Protein AF-A0A4Y2Q0L3-F1 (afdb_monomer_lite)

pLDDT: mean 72.45, std 19.07, range [33.16, 95.75]

Radius of gyration: 20.03 Å; chains: 1; bounding box: 52×32×47 Å

Foldseek 3Di:
DDDPPPPDPVVVVVVVVVVVPDPPPDPDPPPDPDPQPDDLVVLLVVLVPDDPVVLVVQLPPDVSSVVSSPDLSSVLDDDDDQPDPPCVDGVVNVVCVVCVVVCPPSD

InterPro domains:
  IPR001810 F-box domain [PF00646] (35-76)
  IPR001810 F-box domain [PS50181] (32-78)
  IPR036047 F-box-like domain superfamily [SSF81383] (30-100)

Structure (mmCIF, N/CA/C/O backbone):
data_AF-A0A4Y2Q0L3-F1
#
_entry.id   AF-A0A4Y2Q0L3-F1
#
loop_
_atom_site.group_PDB
_atom_site.id
_atom_site.type_symbol
_atom_site.label_atom_id
_atom_site.label_alt_id
_atom_site.label_comp_id
_atom_site.label_asym_id
_atom_site.label_entity_id
_atom_site.label_seq_id
_atom_site.pdbx_PDB_ins_code
_atom_site.Cartn_x
_atom_site.Cartn_y
_atom_site.Cartn_z
_atom_site.occupancy
_atom_site.B_iso_or_equiv
_atom_site.auth_seq_id
_atom_site.auth_comp_id
_atom_site.auth_asym_id
_atom_site.auth_atom_id
_atom_site.pdbx_PDB_model_num
ATOM 1 N N . MET A 1 1 ? 0.838 21.088 20.760 1.00 34.94 1 MET A N 1
ATOM 2 C CA . MET A 1 1 ? 2.240 20.974 21.222 1.00 34.94 1 MET A CA 1
ATOM 3 C C . MET A 1 1 ? 2.690 19.540 21.021 1.00 34.94 1 MET A C 1
ATOM 5 O O . MET A 1 1 ? 1.945 18.654 21.412 1.00 34.94 1 MET A O 1
ATOM 9 N N . GLY A 1 2 ? 3.856 19.343 20.397 1.00 33.16 2 GLY A N 1
ATOM 10 C CA . GLY A 1 2 ? 4.510 18.039 20.232 1.00 33.16 2 GLY A CA 1
ATOM 11 C C . GLY A 1 2 ? 4.676 17.613 18.771 1.00 33.16 2 GLY A C 1
ATOM 12 O O . GLY A 1 2 ? 3.899 16.807 18.278 1.00 33.16 2 GLY A O 1
ATOM 13 N N . ALA A 1 3 ? 5.680 18.158 18.079 1.00 38.75 3 ALA A N 1
ATOM 14 C CA . ALA A 1 3 ? 6.186 17.567 16.844 1.00 38.75 3 ALA A CA 1
A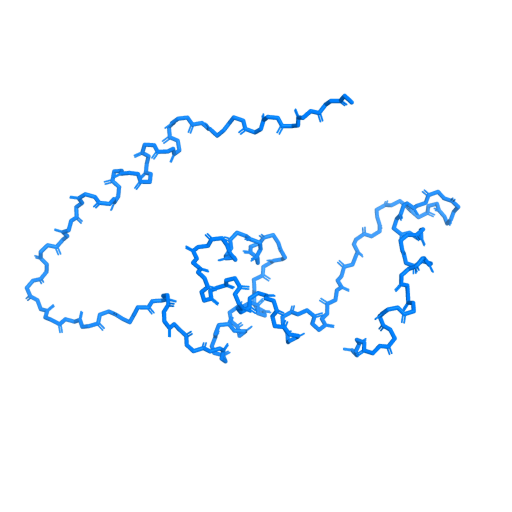TOM 15 C C . ALA A 1 3 ? 7.091 16.386 17.226 1.00 38.75 3 ALA A C 1
ATOM 17 O O . ALA A 1 3 ? 8.064 16.575 17.958 1.00 38.75 3 ALA A O 1
ATOM 18 N N . PHE A 1 4 ? 6.780 15.178 16.753 1.00 38.38 4 PHE A N 1
ATOM 19 C CA . PHE A 1 4 ? 7.698 14.047 16.861 1.00 38.38 4 PHE A CA 1
ATOM 20 C C . PHE A 1 4 ? 8.861 14.286 15.897 1.00 38.38 4 PHE A C 1
ATOM 22 O O . PHE A 1 4 ? 8.756 14.073 14.693 1.00 38.38 4 PHE A O 1
ATOM 29 N N . SER A 1 5 ? 9.964 14.800 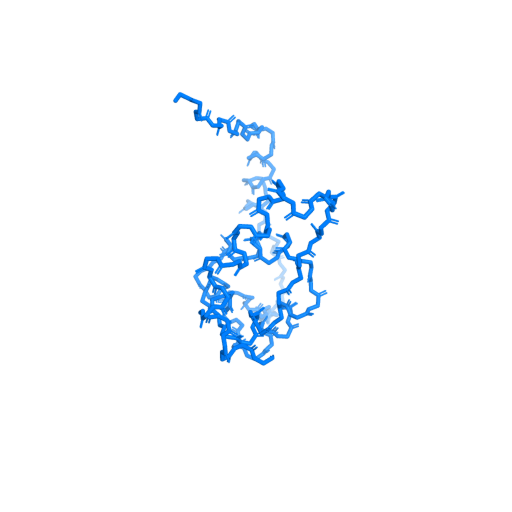16.436 1.00 43.00 5 SER A N 1
ATOM 30 C CA . SER A 1 5 ? 11.231 14.904 15.724 1.00 43.00 5 SER A CA 1
ATOM 31 C C . SER A 1 5 ? 11.857 13.513 15.681 1.00 43.00 5 SER A C 1
ATOM 33 O O . SER A 1 5 ? 12.539 13.100 16.618 1.00 43.00 5 SER A O 1
ATOM 35 N N . THR A 1 6 ? 11.606 12.759 14.613 1.00 48.44 6 THR A N 1
ATOM 36 C CA . THR A 1 6 ? 12.382 11.551 14.325 1.00 48.44 6 THR A CA 1
ATOM 37 C C . THR A 1 6 ? 13.742 12.004 13.816 1.00 48.44 6 THR A C 1
ATOM 39 O O . THR A 1 6 ? 13.933 12.261 12.626 1.00 48.44 6 THR A O 1
ATOM 42 N N . LYS A 1 7 ? 14.689 12.182 14.740 1.00 46.66 7 LYS A N 1
ATOM 43 C CA . LYS A 1 7 ? 16.097 12.326 14.384 1.00 46.66 7 LYS A CA 1
ATOM 44 C C . LYS A 1 7 ? 16.546 11.003 13.777 1.00 46.66 7 LYS A C 1
ATOM 46 O O . LYS A 1 7 ? 16.809 10.047 14.496 1.00 46.66 7 LYS A O 1
ATOM 51 N N . ILE A 1 8 ? 16.566 10.952 12.451 1.00 57.69 8 ILE A N 1
ATOM 52 C CA . ILE A 1 8 ? 17.215 9.876 11.711 1.00 57.69 8 ILE A CA 1
ATOM 53 C C . ILE A 1 8 ? 18.704 9.968 12.047 1.00 57.69 8 ILE A C 1
ATOM 55 O O . ILE A 1 8 ? 19.306 11.038 11.919 1.00 57.69 8 ILE A O 1
ATOM 59 N N . ASP A 1 9 ? 19.258 8.866 12.541 1.00 52.28 9 ASP A N 1
ATOM 60 C CA . ASP A 1 9 ? 20.660 8.757 12.923 1.00 52.28 9 ASP A CA 1
ATOM 61 C C . ASP A 1 9 ? 21.559 9.102 11.714 1.00 52.28 9 ASP A C 1
ATOM 63 O O . ASP A 1 9 ? 21.378 8.523 10.635 1.00 52.28 9 ASP A O 1
ATOM 67 N N . PRO A 1 10 ? 22.517 10.041 11.844 1.00 52.59 10 PRO A N 1
ATOM 68 C CA . PRO A 1 10 ? 23.441 10.369 10.764 1.00 52.59 10 PRO A CA 1
ATOM 69 C C . PRO A 1 10 ? 24.216 9.151 10.237 1.00 52.59 10 PRO A C 1
ATOM 71 O O . PRO A 1 10 ? 24.564 9.136 9.058 1.00 52.59 10 PRO A O 1
ATOM 74 N N . ALA A 1 11 ? 24.427 8.109 11.048 1.00 49.38 11 ALA A N 1
ATOM 75 C CA . ALA A 1 11 ? 25.046 6.859 10.610 1.00 49.38 11 ALA A CA 1
ATOM 76 C C . ALA A 1 11 ? 24.195 6.111 9.568 1.00 49.38 11 ALA A C 1
ATOM 78 O O . ALA A 1 11 ? 24.740 5.572 8.604 1.00 49.38 11 ALA A O 1
ATOM 79 N N . PHE A 1 12 ? 22.864 6.153 9.698 1.00 52.03 12 PHE A N 1
ATOM 80 C CA . PHE A 1 12 ? 21.938 5.558 8.727 1.00 52.03 12 PHE A CA 1
ATOM 81 C C . PHE A 1 12 ? 21.971 6.291 7.380 1.00 52.03 12 PHE A C 1
ATOM 83 O O . PHE A 1 12 ? 21.881 5.666 6.325 1.00 52.03 12 PHE A O 1
ATOM 90 N N . LYS A 1 13 ? 22.151 7.618 7.407 1.00 49.66 13 LYS A N 1
ATOM 91 C CA . LYS A 1 13 ? 22.264 8.445 6.196 1.00 49.66 13 LYS A CA 1
ATOM 92 C C . LYS A 1 13 ? 23.578 8.189 5.451 1.00 49.66 13 LYS A C 1
ATOM 94 O O . LYS A 1 13 ? 23.578 8.035 4.235 1.00 49.66 13 LYS A O 1
ATOM 99 N N . ILE A 1 14 ? 24.677 8.040 6.194 1.00 52.09 14 ILE A N 1
ATOM 100 C CA . ILE A 1 14 ? 26.000 7.738 5.630 1.00 52.09 14 ILE A CA 1
ATOM 101 C C . ILE A 1 14 ? 26.015 6.365 4.942 1.00 52.09 14 ILE A C 1
ATOM 103 O O . ILE A 1 14 ? 26.682 6.204 3.923 1.00 52.09 14 ILE A O 1
ATOM 107 N N . GLN A 1 15 ? 25.274 5.376 5.449 1.00 44.94 15 GLN A N 1
ATOM 108 C CA . GLN A 1 15 ? 25.241 4.040 4.844 1.00 44.94 15 GLN A CA 1
ATOM 109 C C . GLN A 1 15 ? 24.498 4.007 3.497 1.00 44.94 15 GLN A C 1
ATOM 111 O O . GLN A 1 15 ? 24.898 3.267 2.595 1.00 44.94 15 GLN A O 1
ATOM 116 N N . PHE A 1 16 ? 23.475 4.851 3.330 1.00 46.56 16 PHE A N 1
ATOM 117 C CA . PHE A 1 16 ? 22.776 5.009 2.053 1.00 46.56 16 PHE A CA 1
ATOM 118 C C . PHE A 1 16 ? 23.669 5.699 1.011 1.00 46.56 16 PHE A C 1
ATOM 120 O O . PHE A 1 16 ? 23.811 5.206 -0.107 1.00 46.56 16 PHE A O 1
ATOM 127 N N . ASP A 1 17 ? 24.369 6.765 1.412 1.00 42.28 17 ASP A N 1
ATOM 128 C CA . ASP A 1 17 ? 25.253 7.528 0.521 1.00 42.28 17 ASP A CA 1
ATOM 129 C C . ASP A 1 17 ? 26.497 6.725 0.100 1.00 42.28 17 ASP A C 1
ATOM 131 O O . ASP A 1 17 ? 26.976 6.853 -1.027 1.00 42.28 17 ASP A O 1
ATOM 135 N N . LYS A 1 18 ? 27.007 5.843 0.971 1.00 45.78 18 LYS A N 1
ATOM 136 C CA . LYS A 1 18 ? 28.184 5.013 0.664 1.00 45.78 18 LYS A CA 1
ATOM 137 C C . LYS A 1 18 ? 27.887 3.893 -0.339 1.00 45.78 18 LYS A C 1
ATOM 139 O O . LYS A 1 18 ? 28.794 3.458 -1.037 1.00 45.78 18 LYS A O 1
ATOM 144 N N . THR A 1 19 ? 26.627 3.475 -0.453 1.00 42.19 19 THR A N 1
ATOM 145 C CA . THR A 1 19 ? 26.197 2.432 -1.404 1.00 42.19 19 THR A CA 1
ATOM 146 C C . THR A 1 19 ? 25.900 3.006 -2.801 1.00 42.19 19 THR A C 1
ATOM 148 O O . THR A 1 19 ? 25.825 2.262 -3.771 1.00 42.19 19 THR A O 1
ATOM 151 N N . ALA A 1 20 ? 25.809 4.334 -2.945 1.00 44.50 20 ALA A N 1
ATOM 152 C CA . ALA A 1 20 ? 25.610 5.003 -4.236 1.00 44.50 20 ALA A CA 1
ATOM 153 C C . ALA A 1 20 ? 26.915 5.248 -5.031 1.00 44.50 20 ALA A C 1
ATOM 155 O O . ALA A 1 20 ? 26.857 5.718 -6.166 1.00 44.50 20 ALA A O 1
ATOM 156 N N . GLY A 1 21 ? 28.087 4.966 -4.444 1.00 43.00 21 GLY A N 1
ATOM 157 C CA . GLY A 1 21 ? 29.398 5.335 -4.999 1.00 43.00 21 GLY A CA 1
ATOM 158 C C . GLY A 1 21 ? 30.239 4.204 -5.600 1.00 43.00 21 GLY A C 1
ATOM 159 O O . GLY A 1 21 ? 31.250 4.495 -6.233 1.00 43.00 21 GLY A O 1
ATOM 160 N N . GLU A 1 22 ? 29.856 2.937 -5.445 1.00 43.41 22 GLU A N 1
ATOM 161 C CA . GLU A 1 22 ? 30.588 1.810 -6.038 1.00 43.41 22 GLU A CA 1
ATOM 162 C C . GLU A 1 22 ? 29.770 1.203 -7.178 1.00 43.41 22 GLU A C 1
ATOM 164 O O . GLU A 1 22 ? 29.064 0.208 -7.032 1.00 43.41 22 GLU A O 1
ATOM 169 N N . ALA A 1 23 ? 29.871 1.836 -8.349 1.00 49.78 23 ALA A N 1
ATOM 170 C CA . ALA A 1 23 ? 29.497 1.206 -9.603 1.00 49.78 23 ALA A CA 1
ATOM 171 C C . ALA A 1 23 ? 30.460 0.037 -9.851 1.00 49.78 23 ALA A C 1
ATOM 173 O O . ALA A 1 23 ? 31.611 0.226 -10.246 1.00 49.78 23 ALA A O 1
ATOM 174 N N . ILE A 1 24 ? 29.986 -1.178 -9.581 1.00 55.84 24 ILE A N 1
ATOM 175 C CA . IL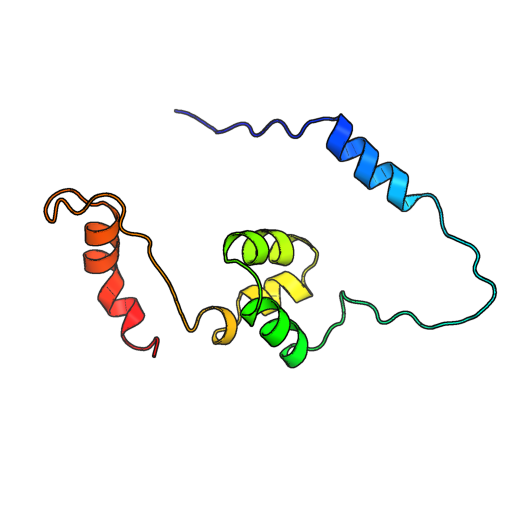E A 1 24 ? 30.647 -2.414 -9.987 1.00 55.84 24 ILE A CA 1
ATOM 176 C C . ILE A 1 24 ? 30.711 -2.380 -11.516 1.00 55.84 24 ILE A C 1
ATOM 178 O O . ILE A 1 24 ? 29.696 -2.538 -12.193 1.00 55.84 24 ILE A O 1
ATOM 182 N N . THR A 1 25 ? 31.903 -2.151 -12.066 1.00 48.75 25 THR A N 1
ATOM 183 C CA . THR A 1 25 ? 32.175 -2.326 -13.494 1.00 48.75 25 THR A CA 1
ATOM 184 C C . THR A 1 25 ? 32.143 -3.824 -13.796 1.00 48.75 25 THR A C 1
ATOM 186 O O . THR A 1 25 ? 33.176 -4.495 -13.799 1.00 48.75 25 THR A O 1
ATOM 189 N N . SER A 1 26 ? 30.943 -4.371 -13.965 1.00 46.12 26 SER A N 1
ATOM 190 C CA . SER A 1 26 ? 30.738 -5.700 -14.529 1.00 46.12 26 SER A CA 1
ATOM 191 C C . SER A 1 26 ? 30.721 -5.555 -16.049 1.00 46.12 26 SER A C 1
ATOM 193 O O . SER A 1 26 ? 29.884 -4.872 -16.634 1.00 46.12 26 SER A O 1
ATOM 195 N N . ASN A 1 27 ? 31.734 -6.131 -16.692 1.00 53.00 27 ASN A N 1
ATOM 196 C CA . ASN A 1 27 ? 31.828 -6.224 -18.142 1.00 53.00 27 ASN A CA 1
ATOM 197 C C . ASN A 1 27 ? 30.952 -7.386 -18.616 1.00 53.00 27 ASN A C 1
ATOM 199 O O . ASN A 1 27 ? 31.479 -8.436 -18.943 1.00 53.00 27 ASN A O 1
ATOM 203 N N . GLU A 1 28 ? 29.639 -7.193 -18.609 1.00 50.84 28 GLU A N 1
ATOM 204 C CA . GLU A 1 28 ? 28.622 -8.002 -19.285 1.00 50.84 28 GLU A CA 1
ATOM 205 C C . GLU A 1 28 ? 27.355 -7.134 -19.262 1.00 50.84 28 GLU A C 1
ATOM 207 O O . GLU A 1 28 ? 26.921 -6.698 -18.199 1.00 50.84 28 GLU A O 1
ATOM 212 N N . THR A 1 29 ? 26.816 -6.761 -20.426 1.00 54.97 29 THR A N 1
ATOM 213 C CA . THR A 1 29 ? 25.608 -5.922 -20.531 1.00 54.97 29 THR A CA 1
ATOM 214 C C . THR A 1 29 ? 24.380 -6.756 -20.166 1.00 54.97 29 THR A C 1
ATOM 216 O O . THR A 1 29 ? 23.557 -7.088 -21.013 1.00 54.97 29 THR A O 1
ATOM 219 N N . GLU A 1 30 ? 24.284 -7.151 -18.903 1.00 58.03 30 GLU A N 1
ATOM 220 C CA . GLU A 1 30 ? 23.053 -7.654 -18.320 1.00 58.03 30 GLU A CA 1
ATOM 221 C C . GLU A 1 30 ? 22.174 -6.435 -18.031 1.00 58.03 30 GLU A C 1
ATOM 223 O O . GLU A 1 30 ? 22.439 -5.647 -17.121 1.00 58.03 30 GLU A O 1
ATOM 228 N N . GLU A 1 31 ? 21.148 -6.220 -18.858 1.00 65.56 31 GLU A N 1
ATOM 229 C CA . GLU A 1 31 ? 20.094 -5.254 -18.553 1.00 65.56 31 GLU A CA 1
ATOM 230 C C . GLU A 1 31 ? 19.359 -5.730 -17.295 1.00 65.56 31 GLU A C 1
ATOM 232 O O . GLU A 1 31 ? 18.418 -6.523 -17.353 1.00 65.56 31 GLU A O 1
ATOM 237 N N . PHE A 1 32 ? 19.811 -5.274 -16.126 1.00 62.72 32 PHE A N 1
ATOM 238 C CA . PHE A 1 32 ? 19.080 -5.510 -14.893 1.00 62.72 32 PHE A CA 1
ATOM 239 C C . PHE A 1 32 ? 17.720 -4.811 -14.990 1.00 62.72 32 PHE A C 1
ATOM 241 O O . PHE A 1 32 ? 17.669 -3.606 -15.261 1.00 62.72 32 PHE A O 1
ATOM 248 N N . PRO A 1 33 ? 16.606 -5.529 -14.760 1.00 72.31 33 PRO A N 1
ATOM 249 C CA . PRO A 1 33 ? 15.288 -4.931 -14.843 1.00 72.31 33 PRO A CA 1
ATOM 250 C C . PRO A 1 33 ? 15.165 -3.806 -13.816 1.00 72.31 33 PRO A C 1
ATOM 252 O O . PRO A 1 33 ? 15.399 -3.988 -12.617 1.00 72.31 33 PRO A O 1
ATOM 255 N N . LEU A 1 34 ? 14.792 -2.623 -14.299 1.00 88.94 34 LEU A N 1
ATOM 256 C CA . LEU A 1 34 ? 14.660 -1.445 -13.462 1.00 88.94 34 LEU A CA 1
ATOM 257 C C . LEU A 1 34 ? 13.397 -1.579 -12.600 1.00 88.94 34 LEU A C 1
ATOM 259 O O . LEU A 1 34 ? 12.277 -1.383 -13.067 1.00 88.94 34 LEU A O 1
ATOM 263 N N . TRP A 1 35 ? 13.563 -1.890 -11.314 1.00 90.19 35 TRP A N 1
ATOM 264 C CA . TRP A 1 35 ? 12.450 -2.049 -10.365 1.00 90.19 35 TRP A CA 1
ATOM 265 C C . TRP A 1 35 ? 11.562 -0.804 -10.238 1.00 90.19 35 TRP A C 1
ATOM 267 O O . TRP A 1 35 ? 10.400 -0.907 -9.841 1.00 90.19 35 TRP A O 1
ATOM 277 N N . SER A 1 36 ? 12.074 0.379 -10.589 1.00 89.75 36 SER A N 1
ATOM 278 C CA . SER A 1 36 ? 11.277 1.607 -10.641 1.00 89.75 36 SER A CA 1
ATOM 279 C C . SER A 1 36 ? 10.303 1.662 -11.816 1.00 89.75 36 SER A C 1
ATOM 281 O O . SER A 1 36 ? 9.409 2.497 -11.788 1.00 89.75 36 SER A O 1
ATOM 283 N N . GLU A 1 37 ? 10.444 0.797 -12.819 1.00 90.38 37 GLU A N 1
ATOM 284 C CA . GLU A 1 37 ? 9.575 0.711 -14.002 1.00 90.38 37 GLU A CA 1
ATOM 285 C C . GLU A 1 37 ? 8.705 -0.550 -14.011 1.00 90.38 37 GLU A C 1
ATOM 287 O O . GLU A 1 37 ? 8.057 -0.863 -15.011 1.00 90.38 37 GLU A O 1
ATOM 292 N N . LEU A 1 38 ? 8.650 -1.258 -12.880 1.00 91.44 38 LEU A N 1
ATOM 293 C CA . LEU A 1 38 ? 7.849 -2.463 -12.743 1.00 91.44 38 LEU A CA 1
ATOM 294 C C . LEU A 1 38 ? 6.379 -2.190 -13.138 1.00 91.44 38 LEU A C 1
ATOM 296 O O . LEU A 1 38 ? 5.783 -1.219 -12.654 1.00 91.44 38 LEU A O 1
ATOM 300 N N . PRO A 1 39 ? 5.767 -3.031 -13.996 1.00 92.12 39 PRO A N 1
ATOM 301 C CA . PRO A 1 39 ? 4.354 -2.906 -14.332 1.00 92.12 39 PRO A CA 1
ATOM 302 C C . PRO A 1 39 ? 3.453 -3.028 -13.096 1.00 92.12 39 PRO A C 1
ATOM 304 O O . PRO A 1 39 ? 3.835 -3.613 -12.080 1.00 92.12 39 PRO A O 1
ATOM 307 N N . SER A 1 40 ? 2.223 -2.515 -13.195 1.00 90.12 40 SER A N 1
ATOM 308 C CA . SER A 1 40 ? 1.293 -2.478 -12.059 1.00 90.12 40 SER A CA 1
ATOM 309 C C . SER A 1 40 ? 0.960 -3.869 -11.519 1.00 90.12 40 SER A C 1
ATOM 311 O O . SER A 1 40 ? 0.993 -4.069 -10.313 1.00 90.12 40 SER A O 1
ATOM 313 N N . LEU A 1 41 ? 0.720 -4.855 -12.389 1.00 91.94 41 LEU A N 1
ATOM 314 C CA . LEU A 1 41 ? 0.272 -6.186 -11.966 1.00 91.94 41 LEU A CA 1
ATOM 315 C C . LEU A 1 41 ? 1.300 -6.919 -11.065 1.00 91.94 41 LEU A C 1
ATOM 317 O O . LEU A 1 41 ? 0.919 -7.361 -9.976 1.00 91.94 41 LEU A O 1
ATOM 321 N N . PRO A 1 42 ? 2.597 -7.027 -11.426 1.00 93.25 42 PRO A N 1
ATOM 322 C CA . PRO A 1 42 ? 3.605 -7.559 -10.510 1.00 93.25 42 PRO A CA 1
ATOM 323 C C . PRO A 1 42 ? 3.781 -6.708 -9.250 1.00 93.25 42 PRO A C 1
ATOM 325 O O . PRO A 1 42 ? 3.919 -7.263 -8.166 1.00 93.25 42 PRO A O 1
ATOM 328 N N . LEU A 1 43 ? 3.734 -5.377 -9.365 1.00 94.38 43 LEU A N 1
ATOM 329 C CA . LEU A 1 43 ? 3.878 -4.478 -8.218 1.00 94.38 43 LEU A CA 1
ATOM 330 C C . LEU A 1 43 ? 2.759 -4.682 -7.183 1.00 94.38 43 LEU A C 1
ATOM 332 O O . LEU A 1 43 ? 3.031 -4.819 -5.993 1.00 94.38 43 LEU A O 1
ATOM 336 N N . GLU A 1 44 ? 1.508 -4.766 -7.633 1.00 92.81 44 GLU A N 1
ATOM 337 C CA . GLU A 1 44 ? 0.343 -5.071 -6.797 1.00 92.81 44 GLU A CA 1
ATOM 338 C C . GLU A 1 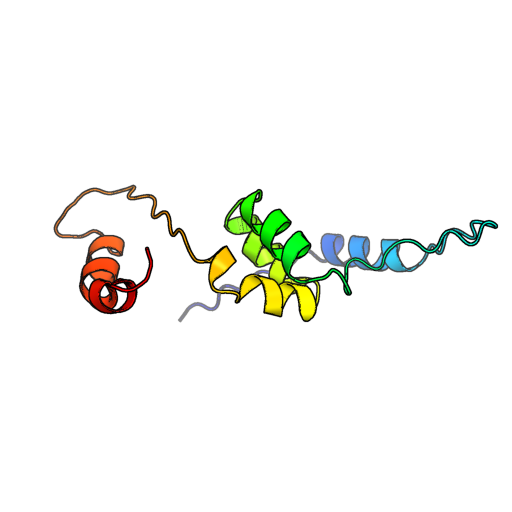44 ? 0.462 -6.458 -6.149 1.00 92.81 44 GLU A C 1
ATOM 340 O O . GLU A 1 44 ? 0.131 -6.626 -4.975 1.00 92.81 44 GLU A O 1
ATOM 345 N N . THR A 1 45 ? 1.006 -7.437 -6.883 1.00 93.69 45 THR A N 1
ATOM 346 C CA . THR A 1 45 ? 1.288 -8.780 -6.353 1.00 93.69 45 THR A CA 1
ATOM 347 C C . THR A 1 45 ? 2.349 -8.733 -5.253 1.00 93.69 45 THR A C 1
ATOM 349 O O . THR A 1 45 ? 2.212 -9.414 -4.245 1.00 93.69 45 THR A O 1
ATOM 352 N N . ILE A 1 46 ? 3.394 -7.913 -5.381 1.00 95.31 46 ILE A N 1
ATOM 353 C CA . ILE A 1 46 ? 4.392 -7.752 -4.311 1.00 95.31 46 ILE A CA 1
ATOM 354 C C . ILE A 1 46 ? 3.729 -7.150 -3.068 1.00 95.31 46 ILE A C 1
ATOM 356 O O . ILE A 1 46 ? 3.876 -7.692 -1.972 1.00 95.31 46 ILE A O 1
ATOM 360 N N . TYR A 1 47 ? 2.938 -6.087 -3.237 1.00 93.69 47 TYR A N 1
ATOM 361 C CA . TYR A 1 47 ? 2.169 -5.502 -2.139 1.00 93.69 47 TYR A CA 1
ATOM 362 C C . TYR A 1 47 ? 1.220 -6.510 -1.480 1.00 93.69 47 TYR A C 1
ATOM 364 O O . TYR A 1 47 ? 1.005 -6.428 -0.282 1.00 93.69 47 TYR A O 1
ATOM 372 N N . SER A 1 48 ? 0.671 -7.502 -2.185 1.00 90.56 48 SER A N 1
ATOM 373 C CA . SER A 1 48 ? -0.206 -8.487 -1.536 1.00 90.56 48 SER A CA 1
ATOM 374 C C . SER A 1 48 ? 0.518 -9.476 -0.607 1.00 90.56 48 SER A C 1
ATOM 376 O O . SER A 1 48 ? -0.156 -10.197 0.127 1.00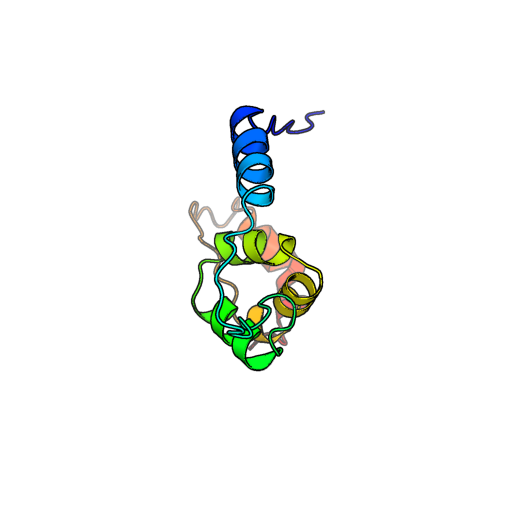 90.56 48 SER A O 1
ATOM 378 N N . HIS A 1 49 ? 1.855 -9.549 -0.642 1.00 91.56 49 HIS A N 1
ATOM 379 C CA . HIS A 1 49 ? 2.651 -10.534 0.108 1.00 91.56 49 HIS A CA 1
ATOM 380 C C . HIS A 1 49 ? 3.456 -9.948 1.276 1.00 91.56 49 HIS A C 1
ATOM 382 O O . HIS A 1 49 ? 4.025 -10.707 2.061 1.00 91.56 49 HIS A O 1
ATOM 388 N N . VAL A 1 50 ? 3.515 -8.624 1.404 1.00 90.75 50 VAL A N 1
ATOM 389 C CA . VAL A 1 50 ? 4.304 -7.938 2.437 1.00 90.75 50 VAL A CA 1
ATOM 390 C C . VAL A 1 50 ? 3.426 -7.414 3.580 1.00 90.75 50 VAL A C 1
ATOM 392 O O . VAL A 1 50 ? 2.197 -7.404 3.499 1.00 90.75 50 VAL A O 1
ATOM 395 N N . SER A 1 51 ? 4.042 -7.020 4.698 1.00 87.94 51 SER A N 1
ATOM 396 C CA . SER A 1 51 ? 3.298 -6.492 5.846 1.00 87.94 51 SER A CA 1
ATOM 397 C C . SER A 1 51 ? 2.806 -5.064 5.589 1.00 87.94 51 SER A C 1
ATOM 399 O O . SER A 1 51 ? 3.393 -4.321 4.809 1.00 87.94 51 SER A O 1
ATOM 401 N N . ARG A 1 52 ? 1.759 -4.609 6.294 1.00 85.12 52 ARG A N 1
ATOM 402 C CA . ARG A 1 52 ? 1.252 -3.232 6.117 1.00 85.12 52 ARG A CA 1
ATOM 403 C C . ARG A 1 52 ? 2.314 -2.162 6.418 1.00 85.12 52 ARG A C 1
ATOM 405 O O . ARG A 1 52 ? 2.268 -1.096 5.811 1.00 85.12 52 ARG A O 1
ATOM 412 N N . GLU A 1 53 ? 3.238 -2.439 7.335 1.00 86.44 53 GLU A N 1
ATOM 413 C CA . GLU A 1 53 ? 4.375 -1.560 7.628 1.00 86.44 53 GLU A CA 1
ATOM 414 C C . GLU A 1 53 ? 5.313 -1.456 6.418 1.00 86.44 53 GLU A C 1
ATOM 416 O O . GLU A 1 53 ? 5.658 -0.353 5.992 1.00 86.44 53 GLU A O 1
ATOM 421 N N . ASP A 1 54 ? 5.612 -2.589 5.781 1.00 93.00 54 ASP A N 1
ATOM 422 C CA . ASP A 1 54 ? 6.430 -2.629 4.569 1.00 93.00 54 ASP A CA 1
ATOM 423 C C . ASP A 1 54 ? 5.764 -1.901 3.404 1.00 93.00 54 ASP A C 1
ATOM 425 O O . ASP A 1 54 ? 6.459 -1.224 2.650 1.00 93.00 54 ASP A O 1
ATOM 429 N N . HIS A 1 55 ? 4.429 -1.949 3.277 1.00 91.50 55 HIS A N 1
ATOM 430 C CA . HIS A 1 55 ? 3.741 -1.214 2.208 1.00 91.50 55 HIS A CA 1
ATOM 431 C C . HIS A 1 55 ? 4.081 0.283 2.245 1.00 91.50 55 HIS A C 1
ATOM 433 O O . HIS A 1 55 ? 4.297 0.896 1.196 1.00 91.50 55 HIS A O 1
ATOM 439 N N . LEU A 1 56 ? 4.116 0.870 3.449 1.00 91.38 56 LEU A N 1
ATOM 440 C CA . LEU A 1 56 ? 4.421 2.286 3.636 1.00 91.38 56 LEU A CA 1
ATOM 441 C C . LEU A 1 56 ? 5.862 2.575 3.227 1.00 91.38 56 LEU A C 1
ATOM 443 O O . LEU A 1 56 ? 6.085 3.472 2.418 1.00 91.38 56 LEU A O 1
ATOM 447 N N . ASN A 1 57 ? 6.820 1.780 3.704 1.00 95.06 57 ASN A N 1
ATOM 448 C CA . ASN A 1 57 ? 8.234 1.945 3.362 1.00 95.06 57 ASN A CA 1
ATOM 449 C C . ASN A 1 57 ? 8.473 1.809 1.850 1.00 95.06 57 ASN A C 1
ATOM 451 O O . ASN A 1 57 ? 9.120 2.654 1.235 1.00 95.06 57 ASN A O 1
ATOM 455 N N . MET A 1 58 ? 7.868 0.795 1.235 1.00 95.19 58 MET A N 1
ATOM 456 C CA . MET A 1 58 ? 7.894 0.551 -0.206 1.00 95.19 58 MET A CA 1
ATOM 457 C C . MET A 1 58 ? 7.348 1.738 -1.010 1.00 95.19 58 MET A C 1
ATOM 459 O O . MET A 1 58 ? 7.926 2.117 -2.027 1.00 95.19 58 MET A O 1
ATOM 463 N N . SER A 1 59 ? 6.261 2.368 -0.549 1.00 94.94 59 SER A N 1
ATOM 464 C CA . SER A 1 59 ? 5.641 3.509 -1.242 1.00 94.94 59 SER A CA 1
ATOM 465 C C . SER A 1 59 ? 6.538 4.753 -1.331 1.00 94.94 59 SER A C 1
ATOM 467 O O . SER A 1 59 ? 6.298 5.619 -2.172 1.00 94.94 59 SER A O 1
ATOM 469 N N . LEU A 1 60 ? 7.577 4.840 -0.490 1.00 94.81 60 LEU A N 1
ATOM 470 C CA . LEU A 1 60 ? 8.504 5.972 -0.427 1.00 94.81 60 LEU A CA 1
ATOM 471 C C . LEU A 1 60 ? 9.715 5.827 -1.361 1.00 94.81 60 LEU A C 1
ATOM 473 O O . LEU A 1 60 ? 10.483 6.776 -1.495 1.00 94.81 60 LEU A O 1
ATOM 477 N N . VAL A 1 61 ? 9.892 4.670 -2.011 1.00 93.44 61 VAL A N 1
ATOM 478 C CA . VAL A 1 61 ? 11.069 4.381 -2.851 1.00 93.44 61 VAL A CA 1
ATOM 479 C C . VAL A 1 61 ? 11.071 5.226 -4.124 1.00 93.44 61 VAL A C 1
ATOM 481 O O . VAL A 1 61 ? 12.063 5.875 -4.448 1.00 93.44 61 VAL A O 1
ATOM 484 N N . CYS A 1 62 ? 9.963 5.227 -4.869 1.00 93.38 62 CYS A N 1
ATOM 485 C CA . CYS A 1 62 ? 9.811 6.046 -6.068 1.00 93.38 62 CYS A CA 1
ATOM 486 C C . CYS A 1 62 ? 8.333 6.277 -6.415 1.00 93.38 62 CYS A C 1
ATOM 488 O O . CYS A 1 62 ? 7.425 5.668 -5.844 1.00 93.38 62 CYS A O 1
ATOM 490 N N . ARG A 1 63 ? 8.085 7.140 -7.407 1.00 93.88 63 ARG A N 1
ATOM 491 C CA . ARG A 1 63 ? 6.729 7.504 -7.839 1.00 93.88 63 ARG A CA 1
ATOM 492 C C . ARG A 1 63 ? 5.885 6.295 -8.256 1.00 93.88 63 ARG A C 1
ATOM 494 O O . ARG A 1 63 ? 4.725 6.224 -7.871 1.00 93.88 63 ARG A O 1
ATOM 501 N N . LYS A 1 64 ? 6.449 5.343 -9.006 1.00 93.94 64 LYS A N 1
ATOM 502 C CA . LYS A 1 64 ? 5.712 4.150 -9.460 1.00 93.94 64 LYS A CA 1
ATOM 503 C C . LYS A 1 64 ? 5.241 3.278 -8.301 1.00 93.94 64 LYS A C 1
ATOM 505 O O . LYS A 1 64 ? 4.111 2.804 -8.314 1.00 93.94 64 LYS A O 1
ATOM 510 N N . TRP A 1 65 ? 6.072 3.135 -7.274 1.00 95.75 65 TRP A N 1
ATOM 511 C CA . TRP A 1 65 ? 5.725 2.394 -6.066 1.00 95.75 65 TRP A CA 1
ATOM 512 C C . TRP A 1 65 ? 4.652 3.126 -5.251 1.00 95.75 65 TRP A C 1
ATOM 514 O O . TRP A 1 65 ? 3.695 2.506 -4.800 1.00 95.75 65 TRP A O 1
ATOM 524 N N . SER A 1 66 ? 4.721 4.456 -5.165 1.00 94.88 66 SER A N 1
ATOM 525 C CA . SER A 1 66 ? 3.660 5.279 -4.564 1.00 94.88 66 SER A CA 1
ATOM 526 C C . SER A 1 66 ? 2.310 5.159 -5.298 1.00 94.88 66 SER A C 1
ATOM 528 O O . SER A 1 66 ? 1.259 5.009 -4.665 1.00 94.88 66 SER A O 1
ATOM 530 N N . GLU A 1 67 ? 2.329 5.170 -6.635 1.00 94.12 67 GLU A N 1
ATOM 531 C CA . GLU A 1 67 ? 1.138 4.958 -7.470 1.00 94.12 67 GLU A CA 1
ATOM 532 C C . GLU A 1 67 ? 0.555 3.553 -7.249 1.00 94.12 67 GLU A C 1
ATOM 534 O O . GLU A 1 67 ? -0.643 3.429 -7.003 1.00 94.12 67 GLU A O 1
ATOM 539 N N . GLY A 1 68 ? 1.401 2.513 -7.242 1.00 93.88 68 GLY A N 1
ATOM 540 C CA . GLY A 1 68 ? 1.007 1.130 -6.952 1.00 93.88 68 GLY A CA 1
ATOM 541 C C . GLY A 1 68 ? 0.404 0.958 -5.558 1.00 93.88 68 GLY A C 1
ATOM 542 O O . GLY A 1 68 ? -0.648 0.342 -5.413 1.00 93.88 68 GLY A O 1
ATOM 543 N N . PHE A 1 69 ? 1.002 1.577 -4.537 1.00 93.50 69 PHE A N 1
ATOM 544 C CA . PHE A 1 69 ? 0.468 1.588 -3.176 1.00 93.50 69 PHE A CA 1
ATOM 545 C C . PHE A 1 69 ? -0.939 2.182 -3.103 1.00 93.50 69 PHE A C 1
ATOM 547 O O . PHE A 1 69 ? -1.739 1.740 -2.292 1.00 93.50 69 PHE A O 1
ATOM 554 N N . SER A 1 70 ? -1.264 3.161 -3.947 1.00 90.31 70 SER A N 1
ATOM 555 C CA . SER A 1 70 ? -2.567 3.841 -3.945 1.00 90.31 70 SER A CA 1
ATOM 556 C C . SER A 1 70 ? -3.646 3.099 -4.748 1.00 90.31 70 SER A C 1
ATOM 558 O O . SER A 1 70 ? -4.776 3.580 -4.848 1.00 90.31 70 SER A O 1
ATOM 560 N N . THR A 1 71 ? -3.323 1.942 -5.336 1.00 90.06 71 THR A N 1
ATOM 561 C CA . THR A 1 71 ? -4.276 1.167 -6.139 1.00 90.06 71 THR A CA 1
ATOM 562 C C . THR A 1 71 ? -5.352 0.504 -5.269 1.00 90.06 71 THR A C 1
ATOM 564 O O . THR A 1 71 ? -5.074 0.064 -4.148 1.00 90.06 71 THR A O 1
ATOM 567 N N . PRO A 1 72 ? -6.597 0.374 -5.769 1.00 87.50 72 PRO A N 1
ATOM 568 C CA . PRO A 1 72 ? -7.673 -0.276 -5.021 1.00 87.50 72 PRO A CA 1
ATOM 569 C C . PRO A 1 72 ? -7.373 -1.731 -4.633 1.00 87.50 72 PRO A C 1
ATOM 571 O O . PRO A 1 72 ? -7.791 -2.174 -3.566 1.00 87.50 72 PRO A O 1
ATOM 574 N N . SER A 1 73 ? -6.635 -2.471 -5.465 1.00 87.94 73 SER A N 1
ATOM 575 C CA . SER A 1 73 ? -6.274 -3.874 -5.218 1.00 87.94 73 SER A CA 1
ATOM 576 C C . SER A 1 73 ? -5.415 -4.043 -3.960 1.00 87.94 73 SER A C 1
ATOM 578 O O . SER A 1 73 ? -5.675 -4.945 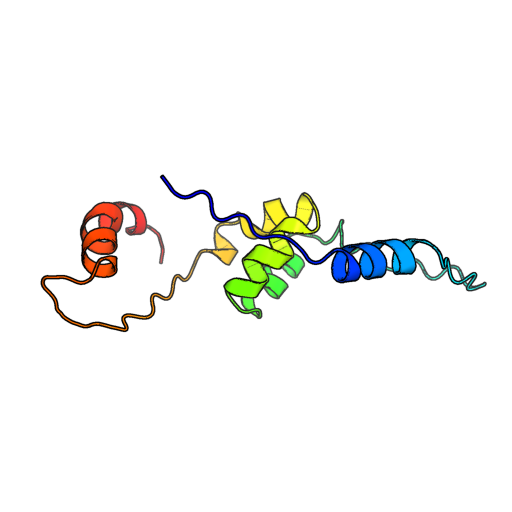-3.164 1.00 87.94 73 SER A O 1
ATOM 580 N N . VAL A 1 74 ? -4.468 -3.130 -3.713 1.00 88.44 74 VAL A N 1
ATOM 581 C CA . VAL A 1 74 ? -3.600 -3.122 -2.516 1.00 88.44 74 VAL A CA 1
ATOM 582 C C . VAL A 1 74 ? -4.371 -2.802 -1.227 1.00 88.44 74 VAL A C 1
ATOM 584 O O . VAL A 1 74 ? -3.989 -3.217 -0.124 1.00 88.44 74 VAL A O 1
ATOM 587 N N . TRP A 1 75 ? -5.489 -2.089 -1.351 1.00 85.44 75 TRP A N 1
ATOM 588 C CA . TRP A 1 75 ? -6.342 -1.679 -0.236 1.00 85.44 75 TRP A CA 1
ATOM 589 C C . TRP A 1 75 ? -7.651 -2.462 -0.134 1.00 85.44 75 TRP A C 1
ATOM 591 O O . TRP A 1 75 ? -8.514 -2.086 0.656 1.00 85.44 75 TRP A O 1
ATOM 601 N N . LYS A 1 76 ? -7.797 -3.571 -0.870 1.00 82.31 76 LYS A N 1
ATOM 602 C CA . LYS A 1 76 ? -9.013 -4.393 -0.822 1.00 82.31 76 LYS A CA 1
ATOM 603 C C . LYS A 1 76 ? -9.314 -4.896 0.594 1.00 82.31 76 LYS A C 1
ATOM 605 O O . LYS A 1 76 ? -10.451 -4.853 1.041 1.00 82.31 76 LYS A O 1
ATOM 610 N N . THR A 1 77 ? -8.280 -5.283 1.340 1.00 76.81 77 THR A N 1
ATOM 611 C CA . THR A 1 77 ? -8.431 -5.798 2.707 1.00 76.81 77 THR A CA 1
ATOM 612 C C . THR A 1 77 ? -7.790 -4.857 3.721 1.00 76.81 77 THR A C 1
ATOM 614 O O . THR A 1 77 ? -6.599 -4.553 3.636 1.00 76.81 77 THR A O 1
ATOM 617 N N . PHE A 1 78 ? -8.546 -4.457 4.746 1.00 74.25 78 PHE A N 1
ATOM 618 C CA . PHE A 1 78 ? -8.033 -3.751 5.923 1.00 74.25 78 PHE A CA 1
ATOM 619 C C . PHE A 1 78 ? -8.191 -4.612 7.176 1.00 74.25 78 PHE A C 1
ATOM 621 O O . PHE A 1 78 ? -9.288 -5.053 7.506 1.00 74.25 78 PHE A O 1
ATOM 628 N N . ARG A 1 79 ? -7.090 -4.827 7.904 1.00 73.31 79 ARG A N 1
ATOM 629 C CA . ARG A 1 79 ? -7.098 -5.530 9.190 1.00 73.31 79 ARG A CA 1
ATOM 630 C C . ARG A 1 79 ? -6.797 -4.541 10.308 1.00 73.31 79 ARG A C 1
ATOM 632 O O . ARG A 1 79 ? -5.754 -3.896 10.294 1.00 73.31 79 ARG A O 1
ATOM 639 N N . PHE A 1 80 ? -7.697 -4.456 11.280 1.00 72.56 80 PHE A N 1
ATOM 640 C CA . PHE A 1 80 ? -7.510 -3.664 12.491 1.00 72.56 80 PHE A CA 1
ATOM 641 C C . PHE A 1 80 ? -7.236 -4.610 13.662 1.00 72.56 80 PHE A C 1
ATOM 643 O O . PHE A 1 80 ? -8.029 -5.513 13.922 1.00 72.56 80 PHE A O 1
ATOM 650 N N . ALA A 1 81 ? -6.118 -4.416 14.363 1.00 72.50 81 ALA A N 1
ATOM 651 C CA . ALA A 1 81 ? -5.854 -5.116 15.616 1.00 72.50 81 ALA A CA 1
ATOM 652 C C . ALA A 1 81 ? -6.550 -4.362 16.758 1.00 72.50 81 ALA A C 1
ATOM 654 O O . ALA A 1 81 ? -6.166 -3.245 17.099 1.00 72.50 81 ALA A O 1
ATOM 655 N N . LEU A 1 82 ? -7.606 -4.953 17.321 1.00 69.44 82 LEU A N 1
ATOM 656 C CA . LEU A 1 82 ? -8.313 -4.413 18.483 1.00 69.44 82 LEU A CA 1
ATOM 657 C C . LEU A 1 82 ? -7.641 -4.943 19.754 1.00 69.44 82 LEU A C 1
ATOM 659 O O . LEU A 1 82 ? -7.906 -6.067 20.168 1.00 69.44 82 LEU A O 1
ATOM 663 N N . THR A 1 83 ? -6.751 -4.155 20.355 1.00 64.44 83 THR A N 1
ATOM 664 C CA . THR A 1 83 ? -6.016 -4.545 21.573 1.00 64.44 83 THR A CA 1
ATOM 665 C C . THR A 1 83 ? -6.766 -4.242 22.873 1.00 64.44 83 THR A C 1
ATOM 667 O O . THR A 1 83 ? -6.492 -4.879 23.883 1.00 64.44 83 THR A O 1
ATOM 670 N N . GLU A 1 84 ? -7.754 -3.340 22.861 1.00 60.81 84 GLU A N 1
ATOM 671 C CA . GLU A 1 84 ? -8.538 -2.969 24.050 1.00 60.81 84 GLU A CA 1
ATOM 672 C C . GLU A 1 84 ? -10.043 -2.963 23.737 1.00 60.81 84 GLU A C 1
ATOM 674 O O . GLU A 1 84 ? -10.596 -1.998 23.203 1.00 60.81 84 GLU A O 1
ATOM 679 N N . LEU A 1 85 ? -10.720 -4.070 24.063 1.00 60.41 85 LEU A N 1
ATOM 680 C CA . LEU A 1 85 ? -12.159 -4.291 23.856 1.00 60.41 85 LEU A CA 1
ATOM 681 C C . LEU A 1 85 ? -13.029 -3.684 24.974 1.00 60.41 85 LEU A C 1
ATOM 683 O O . LEU A 1 85 ? -13.998 -4.293 25.420 1.00 60.41 85 LEU A O 1
ATOM 687 N N . SER A 1 86 ? -12.734 -2.459 25.414 1.00 63.69 86 SER A N 1
ATOM 688 C CA . SER A 1 86 ? -13.792 -1.646 26.022 1.00 63.69 86 SER A CA 1
ATOM 689 C C . SER A 1 86 ? -14.645 -1.094 24.881 1.00 63.69 86 SER A C 1
ATOM 691 O O . SER A 1 86 ? -14.218 -0.184 24.160 1.00 63.69 86 SER A O 1
ATOM 693 N N . MET A 1 87 ? -15.836 -1.669 24.689 1.00 57.59 87 MET A N 1
ATOM 694 C CA . MET A 1 87 ? -16.797 -1.274 23.644 1.00 57.59 87 MET A CA 1
ATOM 695 C C . MET A 1 87 ? -17.144 0.225 23.680 1.00 57.59 87 MET A C 1
ATOM 697 O O . MET A 1 87 ? -17.524 0.788 22.649 1.00 57.59 87 MET A O 1
ATOM 701 N N . ASP A 1 88 ? -16.931 0.872 24.829 1.00 59.72 88 ASP A N 1
ATOM 702 C CA . ASP A 1 88 ? -17.301 2.263 25.079 1.00 59.72 88 ASP A CA 1
ATOM 703 C C . ASP A 1 88 ? -16.131 3.251 24.893 1.00 59.72 88 ASP A C 1
ATOM 705 O O . ASP A 1 88 ? -16.360 4.441 24.657 1.00 59.72 88 ASP A O 1
ATOM 709 N N . THR A 1 89 ? -14.874 2.781 24.909 1.00 66.25 89 THR A N 1
ATOM 710 C CA . THR A 1 89 ? -13.688 3.667 24.889 1.00 66.25 89 THR A CA 1
ATOM 711 C C . THR A 1 89 ? -12.731 3.428 23.721 1.00 66.25 89 THR A C 1
ATOM 713 O O . THR A 1 89 ? -11.894 4.290 23.456 1.00 66.25 89 THR A O 1
ATOM 716 N N . CYS A 1 90 ? -12.852 2.325 22.975 1.00 71.62 90 CYS A N 1
ATOM 717 C CA . CYS A 1 90 ? -11.900 1.999 21.912 1.00 71.62 90 CYS A CA 1
ATOM 718 C C . CYS A 1 90 ? -11.903 3.061 20.781 1.00 71.62 90 CYS A C 1
ATOM 720 O O . CYS A 1 90 ? -12.914 3.212 20.079 1.00 71.62 90 CYS A O 1
ATOM 722 N N . PRO A 1 91 ? -10.786 3.781 20.532 1.00 73.31 91 PRO A N 1
ATOM 723 C CA . PRO A 1 91 ? -10.694 4.768 19.449 1.00 73.31 91 PRO A CA 1
ATOM 724 C C . PRO A 1 91 ? -10.987 4.166 18.071 1.00 73.31 91 PRO A C 1
ATOM 726 O O . PRO A 1 91 ? -11.574 4.827 17.213 1.00 73.31 91 PRO A O 1
ATOM 729 N N . ILE A 1 92 ? -10.652 2.885 17.885 1.00 75.50 92 ILE A N 1
ATOM 730 C CA . ILE A 1 92 ? -10.930 2.142 16.654 1.00 75.50 92 ILE A CA 1
ATOM 731 C C . ILE A 1 92 ? -12.441 2.001 16.455 1.00 75.50 92 ILE A C 1
ATOM 733 O O . ILE A 1 92 ? -12.931 2.218 15.352 1.00 75.50 92 ILE A O 1
ATOM 737 N N . MET A 1 93 ? -13.213 1.751 17.516 1.00 76.69 93 MET A N 1
ATOM 738 C CA . MET A 1 93 ? -14.672 1.665 17.414 1.00 76.69 93 MET A CA 1
ATOM 739 C C . MET A 1 93 ? -15.301 3.017 17.039 1.00 76.69 93 MET A C 1
ATOM 741 O O . MET A 1 93 ? -16.246 3.062 16.251 1.00 76.69 93 MET A O 1
ATOM 745 N N . LYS A 1 94 ? -14.750 4.139 17.529 1.00 79.00 94 LYS A N 1
ATOM 746 C CA . LYS A 1 94 ? -15.164 5.486 17.088 1.00 79.00 94 LYS A CA 1
ATOM 747 C C . LYS A 1 94 ? -14.850 5.718 15.608 1.00 79.00 94 LYS A C 1
ATOM 749 O O . LYS A 1 94 ? -15.694 6.251 14.889 1.00 79.00 94 LYS A O 1
ATOM 754 N N . PHE A 1 95 ? -13.671 5.298 15.149 1.00 79.94 95 PHE A N 1
ATOM 755 C CA . PHE A 1 95 ? -13.278 5.381 13.742 1.00 79.94 95 PHE A CA 1
ATOM 756 C C . PHE A 1 95 ? -14.208 4.550 12.849 1.00 79.94 95 PHE A C 1
ATOM 758 O O . PHE A 1 95 ? -14.770 5.079 11.892 1.00 79.94 95 PHE A O 1
ATOM 765 N N . VAL A 1 96 ? -14.443 3.284 13.210 1.00 79.00 96 VAL A N 1
ATOM 766 C CA . VAL A 1 96 ? -15.346 2.382 12.486 1.00 79.00 96 VAL A CA 1
ATOM 767 C C . VAL A 1 96 ? -16.754 2.969 12.441 1.00 79.00 96 VAL A C 1
ATOM 769 O O . VAL A 1 96 ? -17.317 3.088 11.361 1.00 79.00 96 VAL A O 1
ATOM 772 N N . ARG A 1 97 ? -17.321 3.439 13.559 1.00 82.12 97 ARG A N 1
ATOM 773 C CA . ARG A 1 97 ? -18.655 4.072 13.540 1.00 82.12 97 ARG A CA 1
ATOM 774 C C . ARG A 1 97 ? -18.708 5.291 12.617 1.00 82.12 97 ARG A C 1
ATOM 776 O O . ARG A 1 97 ? -19.661 5.415 11.855 1.00 82.12 97 ARG A O 1
ATOM 783 N N . LYS A 1 98 ? -17.692 6.159 12.654 1.00 86.56 98 LYS A N 1
ATOM 784 C CA . LYS A 1 98 ? -17.655 7.395 11.858 1.00 86.56 98 LYS A CA 1
ATOM 785 C C . LYS A 1 98 ? -17.496 7.140 10.357 1.00 86.56 98 LYS A C 1
ATOM 787 O O . LYS A 1 98 ? -18.122 7.837 9.566 1.00 86.56 98 LYS A O 1
ATOM 792 N N . TYR A 1 99 ? -16.665 6.175 9.973 1.00 82.50 99 TYR A N 1
ATOM 793 C CA . TYR A 1 99 ? -16.263 5.977 8.577 1.00 82.50 99 TYR A CA 1
ATOM 794 C C . TYR A 1 99 ? -16.763 4.666 7.961 1.00 82.50 99 TYR A C 1
ATOM 796 O O . TYR A 1 99 ? -16.549 4.449 6.776 1.00 82.50 99 TYR A O 1
ATOM 804 N N . SER A 1 100 ? -17.477 3.811 8.705 1.00 80.19 100 SER A N 1
ATOM 805 C CA . SER A 1 100 ? -18.043 2.538 8.206 1.00 80.19 100 SER A CA 1
ATOM 806 C C . SER A 1 100 ? -18.820 2.693 6.900 1.00 80.19 100 SER A C 1
ATOM 808 O O . SER A 1 100 ? -18.710 1.851 6.016 1.00 80.19 100 SER A O 1
ATOM 810 N N . CYS A 1 101 ? -19.564 3.790 6.735 1.00 80.44 101 CYS A N 1
ATOM 811 C CA . CYS A 1 101 ? -20.309 4.069 5.509 1.00 80.44 101 CYS A CA 1
ATOM 812 C C . CYS A 1 101 ? -19.413 4.260 4.274 1.00 80.44 101 CYS A C 1
ATOM 814 O O . CYS A 1 101 ? -19.863 3.980 3.166 1.00 80.44 101 CYS A O 1
ATOM 816 N N . MET A 1 102 ? -18.160 4.685 4.455 1.00 78.69 102 MET A N 1
ATOM 817 C CA . MET A 1 102 ? -17.177 4.832 3.378 1.00 78.69 102 MET A CA 1
ATOM 818 C C . MET A 1 102 ? -16.606 3.481 2.936 1.00 78.69 102 MET A C 1
ATOM 820 O O . MET A 1 102 ? -16.212 3.336 1.785 1.00 78.69 102 MET A O 1
ATOM 824 N N . PHE A 1 103 ? -16.633 2.474 3.812 1.00 69.12 103 PHE A N 1
ATOM 825 C CA . PHE A 1 103 ? -16.185 1.112 3.507 1.00 69.12 103 PHE A CA 1
ATOM 826 C C . PHE A 1 103 ? -17.285 0.233 2.896 1.00 69.12 103 PHE A C 1
ATOM 828 O O . PHE A 1 103 ? -17.040 -0.930 2.607 1.00 69.12 103 PHE A O 1
ATOM 835 N N . ARG A 1 104 ? -18.494 0.766 2.657 1.00 64.62 104 ARG A N 1
ATOM 836 C CA . ARG A 1 104 ? -19.650 -0.003 2.150 1.00 64.62 104 ARG A CA 1
ATOM 837 C C . ARG A 1 104 ? -19.416 -0.659 0.776 1.00 64.62 104 ARG A C 1
ATOM 839 O O . ARG A 1 104 ? -20.162 -1.556 0.412 1.00 64.62 104 ARG A O 1
ATOM 846 N N . HIS A 1 105 ? -18.404 -0.211 0.035 1.00 62.91 105 HIS A N 1
ATOM 847 C CA . HIS A 1 105 ? -18.047 -0.718 -1.296 1.00 62.91 105 HIS A CA 1
ATOM 848 C C . HIS A 1 105 ? -16.673 -1.403 -1.325 1.00 62.91 105 HIS A C 1
ATOM 850 O O . HIS A 1 105 ? -16.152 -1.688 -2.399 1.00 62.91 105 HIS A O 1
ATOM 856 N N . VAL A 1 106 ? -16.060 -1.606 -0.158 1.00 54.97 106 VAL A N 1
ATOM 857 C CA . VAL A 1 106 ? -14.819 -2.366 -0.016 1.00 54.97 106 VAL A CA 1
ATOM 858 C C . VAL A 1 106 ? -15.247 -3.796 0.318 1.00 54.97 106 VAL A C 1
ATOM 860 O O . VAL A 1 106 ? -15.649 -4.054 1.450 1.00 54.97 106 VAL A O 1
ATOM 863 N N . GLU A 1 107 ? -15.287 -4.667 -0.699 1.00 48.72 107 GLU A N 1
ATOM 864 C CA . GLU A 1 107 ? -15.586 -6.109 -0.561 1.00 48.72 107 GLU A CA 1
ATOM 865 C C . GLU A 1 107 ? -14.442 -6.891 0.089 1.00 48.72 107 GLU A C 1
ATOM 867 O O . GLU A 1 107 ? -13.306 -6.830 -0.445 1.00 48.72 107 GLU A O 1
#

Secondary structure (DSSP, 8-state):
---------HHHHHHHHHHTS-----SS------GGG--HHHHHHHHTTS-HHHHHHHHTS-HHHHHHHTSTTTTS----------TTT-HHHHHHHHHGGGGTT--

Sequence (107 aa):
MGAFSTKIDPAFKIQFDKTAGEAITSNETEEFPLWSELPSLPLETIYSHVSREDHLNMSLVCRKWSEGFSTPSVWKTFRFALTELSMDTCPIMKFVRKYSCMFRHVE

Organism: Araneus ventricosus (NCBI:txid182803)